Protein AF-A0A2H9N9V5-F1 (afdb_monomer_lite)

Foldseek 3Di:
DPPQPLPDALLVSQDVDPLSSVLLVLVLVVCLVVQFDFPVRLVVSLVCQQVCVSDNPHHDHSVCCVVRNVCSCVVLVQKDWDWDWDFQQPVPDDPVPRGDTDTTTTTHGDQDPADPDADDDDDPSNSSNSSNVSSCVPRPPPD

Structure (mmCIF, N/CA/C/O backbone):
data_AF-A0A2H9N9V5-F1
#
_entry.id   AF-A0A2H9N9V5-F1
#
loop_
_atom_site.group_PDB
_atom_site.id
_atom_site.type_symbol
_atom_site.label_atom_id
_atom_site.label_alt_id
_atom_site.label_comp_id
_atom_site.label_asym_id
_atom_site.label_entity_id
_atom_site.label_seq_id
_atom_site.pdbx_PDB_ins_code
_atom_site.Cartn_x
_atom_site.Cartn_y
_atom_site.Cartn_z
_atom_site.occupancy
_atom_site.B_iso_or_equiv
_atom_site.auth_seq_id
_atom_site.auth_comp_id
_atom_site.auth_asym_id
_atom_site.auth_atom_id
_atom_site.pdbx_PDB_model_num
ATOM 1 N N . MET A 1 1 ? -3.740 11.484 19.507 1.00 36.12 1 MET A N 1
ATOM 2 C CA . MET A 1 1 ? -4.083 10.363 18.610 1.00 36.12 1 MET A CA 1
ATOM 3 C C . MET A 1 1 ? -5.436 10.726 18.028 1.00 36.12 1 MET A C 1
ATOM 5 O O . MET A 1 1 ? -6.433 10.547 18.712 1.00 36.12 1 MET A O 1
ATOM 9 N N . GLU A 1 2 ? -5.457 11.411 16.882 1.00 39.09 2 GLU A N 1
ATOM 10 C CA . GLU A 1 2 ? -6.725 11.740 16.221 1.00 39.09 2 GLU A CA 1
ATOM 11 C C . GLU A 1 2 ? -7.410 10.433 15.842 1.00 39.09 2 GLU A C 1
ATOM 13 O O . GLU A 1 2 ? -6.797 9.542 15.248 1.00 39.09 2 GLU A O 1
ATOM 18 N N . LEU A 1 3 ? -8.647 10.295 16.312 1.00 46.19 3 LEU A N 1
ATOM 19 C CA . LEU A 1 3 ? -9.516 9.171 16.021 1.00 46.19 3 LEU A CA 1
ATOM 20 C C . LEU A 1 3 ? -9.589 9.027 14.503 1.00 46.19 3 LEU A C 1
ATOM 22 O O . LEU A 1 3 ? -9.904 9.991 13.815 1.00 46.19 3 LEU A O 1
ATOM 26 N N . VAL A 1 4 ? -9.299 7.829 13.999 1.00 50.00 4 VAL A N 1
ATOM 27 C CA . VAL A 1 4 ? -9.626 7.441 12.626 1.00 50.00 4 VAL A CA 1
ATOM 28 C C . VAL A 1 4 ? -11.136 7.606 12.488 1.00 50.00 4 VAL A C 1
ATOM 30 O O . VAL A 1 4 ? -11.912 6.767 12.949 1.00 50.00 4 VAL A O 1
ATOM 33 N N . THR A 1 5 ? -11.561 8.748 11.963 1.00 48.25 5 THR A N 1
ATOM 34 C CA . THR A 1 5 ? -12.958 9.011 11.662 1.00 48.25 5 THR A CA 1
ATOM 35 C C . THR A 1 5 ? -13.357 8.054 10.544 1.00 48.25 5 THR A C 1
ATOM 37 O O . THR A 1 5 ? -12.601 7.811 9.607 1.00 48.25 5 THR A O 1
ATOM 40 N N . ALA A 1 6 ? -14.544 7.455 10.649 1.00 52.31 6 ALA A N 1
ATOM 41 C CA . ALA A 1 6 ? -15.078 6.556 9.619 1.00 52.31 6 ALA A CA 1
ATOM 42 C C . ALA A 1 6 ? -15.380 7.280 8.285 1.00 52.31 6 ALA A C 1
ATOM 44 O O . ALA A 1 6 ? -15.808 6.657 7.316 1.00 52.31 6 ALA A O 1
ATOM 45 N N . GLU A 1 7 ? -15.175 8.597 8.245 1.00 59.25 7 GLU A N 1
ATOM 46 C CA . GLU A 1 7 ? -15.333 9.457 7.083 1.00 59.25 7 GLU A CA 1
ATOM 47 C C . GLU A 1 7 ? -14.012 9.510 6.314 1.00 59.25 7 GLU A C 1
ATOM 49 O O . GLU A 1 7 ? -13.140 10.333 6.577 1.00 59.25 7 GLU A O 1
ATOM 54 N N . GLY A 1 8 ? -13.842 8.573 5.385 1.00 74.31 8 GLY A N 1
ATOM 55 C CA . GLY A 1 8 ? -12.648 8.501 4.551 1.00 74.31 8 GLY A CA 1
ATOM 56 C C . GLY A 1 8 ? -12.505 7.160 3.844 1.00 74.31 8 GLY A C 1
ATOM 57 O O . GLY A 1 8 ? -13.150 6.175 4.215 1.00 74.31 8 GLY A O 1
ATOM 58 N N . ASP A 1 9 ? -11.695 7.126 2.790 1.00 89.25 9 ASP A N 1
ATOM 59 C CA . ASP A 1 9 ? -11.287 5.876 2.143 1.00 89.25 9 ASP A CA 1
ATOM 60 C C . ASP A 1 9 ? -10.204 5.148 2.952 1.00 89.25 9 ASP A C 1
ATOM 62 O O . ASP A 1 9 ? -9.606 5.717 3.876 1.00 89.25 9 ASP A O 1
ATOM 66 N N . ILE A 1 10 ? -9.890 3.903 2.591 1.00 92.19 10 ILE A N 1
ATOM 67 C CA . ILE A 1 10 ? -8.853 3.145 3.300 1.00 92.19 10 ILE A CA 1
ATOM 68 C C . ILE A 1 10 ? -7.494 3.867 3.324 1.00 92.19 10 ILE A C 1
ATOM 70 O O . ILE A 1 10 ? -6.747 3.766 4.295 1.00 92.19 10 ILE A O 1
ATOM 74 N N . CYS A 1 11 ? -7.155 4.645 2.293 1.00 94.19 11 CYS A N 1
ATOM 75 C CA . CYS A 1 11 ? -5.885 5.362 2.233 1.00 94.19 11 CYS A CA 1
ATOM 76 C C . CYS A 1 11 ? -5.810 6.484 3.276 1.00 94.19 11 CYS A C 1
ATOM 78 O O . CYS A 1 11 ? -4.778 6.626 3.932 1.00 94.19 11 CYS A O 1
ATOM 80 N N . SER A 1 12 ? -6.890 7.244 3.460 1.00 92.75 12 SER A N 1
ATOM 81 C CA . SER A 1 12 ? -7.005 8.278 4.495 1.00 92.75 12 SER A CA 1
ATOM 82 C C . SER A 1 12 ? -6.986 7.704 5.913 1.00 92.75 12 SER A C 1
ATOM 84 O O . SER A 1 12 ? -6.389 8.307 6.801 1.00 92.75 12 SER A O 1
ATOM 86 N N . MET A 1 13 ? -7.524 6.496 6.110 1.00 92.00 13 MET A N 1
ATOM 87 C CA . MET A 1 13 ? -7.447 5.795 7.397 1.00 92.00 13 MET A CA 1
ATOM 88 C C . MET A 1 13 ? -6.027 5.316 7.736 1.00 92.00 13 MET A C 1
ATOM 90 O O . MET A 1 13 ? -5.662 5.243 8.908 1.00 92.00 13 MET A O 1
ATOM 94 N N . LEU A 1 14 ? -5.228 4.962 6.724 1.00 92.94 14 LEU A N 1
ATOM 95 C CA . LEU A 1 14 ? -3.887 4.394 6.903 1.00 92.94 14 LEU A C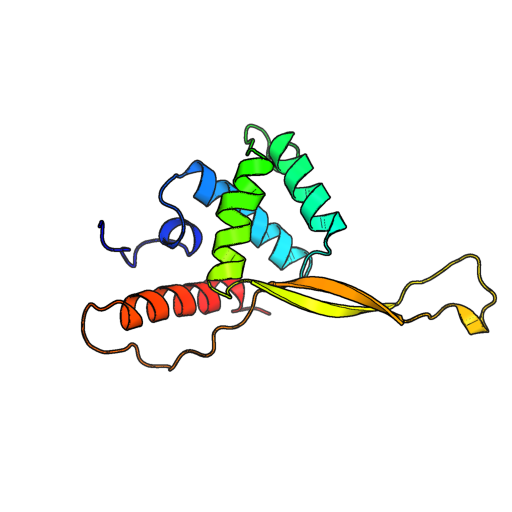A 1
ATOM 96 C C . LEU A 1 14 ? -2.767 5.439 6.946 1.00 92.94 14 LEU A C 1
ATOM 98 O O . LEU A 1 14 ? -1.723 5.194 7.554 1.00 92.94 14 LEU A O 1
ATOM 102 N N . PHE A 1 15 ? -2.940 6.582 6.279 1.00 94.50 15 PHE A N 1
ATOM 103 C CA . PHE A 1 15 ? -1.879 7.573 6.113 1.00 94.50 15 PHE A CA 1
ATOM 104 C C . PHE A 1 15 ? -2.370 8.979 6.446 1.00 94.50 15 PHE A C 1
ATOM 106 O O . PHE A 1 15 ? -3.320 9.474 5.855 1.00 94.50 15 PHE A O 1
ATOM 113 N N . GLN A 1 16 ? -1.648 9.677 7.322 1.00 90.81 16 GLN A N 1
ATOM 114 C CA . GLN A 1 16 ? -1.980 11.057 7.698 1.00 90.81 16 GLN A CA 1
ATOM 115 C C . GLN A 1 16 ? -1.663 12.075 6.592 1.00 90.81 16 GLN A C 1
ATOM 117 O O . GLN A 1 16 ? -2.370 13.058 6.424 1.00 90.81 16 GLN A O 1
ATOM 122 N N . GLN A 1 17 ? -0.584 11.864 5.832 1.00 94.25 17 GLN A N 1
ATOM 123 C CA . GLN A 1 17 ? -0.149 12.826 4.816 1.00 94.25 17 GLN A CA 1
ATOM 124 C C . GLN A 1 17 ? -0.888 12.611 3.494 1.00 94.25 17 GLN A C 1
ATOM 126 O O . GLN A 1 17 ? -0.756 11.543 2.895 1.00 94.25 17 GLN A O 1
ATOM 131 N N . GLU A 1 18 ? -1.534 13.653 2.966 1.00 94.44 18 GLU A N 1
ATOM 132 C CA . GLU A 1 18 ? -2.287 13.614 1.698 1.00 94.44 18 GLU A CA 1
ATOM 133 C C . GLU A 1 18 ? -1.478 13.040 0.528 1.00 94.44 18 GLU A C 1
ATOM 135 O O . GLU A 1 18 ? -1.967 12.212 -0.236 1.00 94.44 18 GLU A O 1
ATOM 140 N N . ARG A 1 19 ? -0.189 13.396 0.418 1.00 96.19 19 ARG A N 1
ATOM 141 C CA . ARG A 1 19 ? 0.688 12.842 -0.629 1.00 96.19 19 ARG A CA 1
ATOM 142 C C . ARG A 1 19 ? 0.854 11.326 -0.519 1.00 96.19 19 ARG A C 1
ATOM 144 O O . ARG A 1 19 ? 0.984 10.657 -1.537 1.00 96.19 19 ARG A O 1
ATOM 151 N N . ALA A 1 20 ? 0.918 10.792 0.701 1.00 97.06 20 ALA A N 1
ATOM 152 C CA . ALA A 1 20 ? 1.025 9.354 0.931 1.00 97.06 20 ALA A CA 1
ATOM 153 C C . ALA A 1 20 ? -0.313 8.655 0.672 1.00 97.06 20 ALA A C 1
ATOM 155 O O . ALA A 1 20 ? -0.316 7.594 0.054 1.00 97.06 20 ALA A O 1
ATOM 156 N N . GLN A 1 21 ? -1.429 9.281 1.061 1.00 96.88 21 GLN A N 1
ATOM 157 C CA . GLN A 1 21 ? -2.767 8.800 0.717 1.00 96.88 21 GLN A CA 1
ATOM 158 C C . GLN A 1 21 ? -2.926 8.693 -0.804 1.00 96.88 21 GLN A C 1
ATOM 160 O O . GLN A 1 21 ? -3.259 7.626 -1.307 1.00 96.88 21 GLN A O 1
ATOM 165 N N . HIS A 1 22 ? -2.594 9.754 -1.548 1.00 97.31 22 HIS A N 1
ATOM 166 C CA . HIS A 1 22 ? -2.701 9.786 -3.011 1.00 97.31 22 HIS A CA 1
ATOM 167 C C . HIS A 1 22 ? -1.800 8.755 -3.697 1.00 97.31 22 HIS A C 1
ATOM 169 O O . HIS A 1 22 ? -2.250 7.992 -4.548 1.00 97.31 22 HIS A O 1
ATOM 175 N N . ALA A 1 23 ? -0.537 8.650 -3.273 1.00 97.94 23 ALA A N 1
ATOM 176 C CA . ALA A 1 23 ? 0.368 7.617 -3.776 1.00 97.94 23 ALA A CA 1
ATOM 177 C C . ALA A 1 23 ? -0.145 6.194 -3.491 1.00 97.94 23 ALA A C 1
ATOM 179 O O . ALA A 1 23 ? 0.025 5.304 -4.326 1.00 97.94 23 ALA A O 1
ATOM 180 N N . CYS A 1 24 ? -0.770 5.973 -2.329 1.00 97.56 24 CYS A N 1
ATOM 181 C CA . CYS A 1 24 ? -1.380 4.693 -1.989 1.00 97.56 24 CYS A CA 1
ATOM 182 C C . CYS A 1 24 ? -2.584 4.393 -2.892 1.00 97.56 24 CYS A C 1
ATOM 184 O O . CYS A 1 24 ? -2.655 3.293 -3.431 1.00 97.56 24 CYS A O 1
ATOM 186 N N . ARG A 1 25 ? -3.464 5.374 -3.145 1.00 96.38 25 ARG A N 1
ATOM 187 C CA . ARG A 1 25 ? -4.599 5.227 -4.075 1.00 96.38 25 ARG A CA 1
ATOM 188 C C . ARG A 1 25 ? -4.133 4.788 -5.459 1.00 96.38 25 ARG A C 1
ATOM 190 O O . ARG A 1 25 ? -4.599 3.767 -5.955 1.00 96.38 25 ARG A O 1
ATOM 197 N N . LEU A 1 26 ? -3.149 5.492 -6.030 1.00 97.19 26 LEU A N 1
ATOM 198 C CA . LEU A 1 26 ? -2.570 5.145 -7.332 1.00 97.19 26 LEU A CA 1
ATOM 199 C C . LEU A 1 26 ? -2.004 3.721 -7.337 1.00 97.19 26 LEU A C 1
ATOM 201 O O . LEU A 1 26 ? -2.229 2.967 -8.284 1.00 97.19 26 LEU A O 1
ATOM 205 N N . PHE A 1 27 ? -1.280 3.341 -6.282 1.00 97.19 27 PHE A N 1
ATOM 206 C CA . PHE A 1 27 ? -0.720 1.998 -6.165 1.00 97.19 27 PHE A CA 1
ATOM 207 C C . PHE A 1 27 ? -1.803 0.928 -6.129 1.00 97.19 27 PHE A C 1
ATOM 209 O O . PHE A 1 27 ? -1.755 -0.020 -6.912 1.00 97.19 27 PHE A O 1
ATOM 216 N N . LEU A 1 28 ? -2.776 1.079 -5.236 1.00 94.75 28 LEU A N 1
ATOM 217 C CA . LEU A 1 28 ? -3.811 0.082 -5.047 1.00 94.75 28 LEU A CA 1
ATOM 218 C C . LEU A 1 28 ? -4.704 -0.032 -6.292 1.00 94.75 28 LEU A C 1
ATOM 220 O O . LEU A 1 28 ? -5.028 -1.141 -6.709 1.00 94.75 28 LEU A O 1
ATOM 224 N N . GLU A 1 29 ? -5.020 1.079 -6.957 1.00 93.88 29 GLU A N 1
ATOM 225 C CA . GLU A 1 29 ? -5.739 1.068 -8.233 1.00 93.88 29 GLU A CA 1
ATOM 226 C C . GLU A 1 29 ? -4.999 0.247 -9.302 1.00 93.88 29 GLU A C 1
ATOM 228 O O . GLU A 1 29 ? -5.593 -0.622 -9.946 1.00 93.88 29 GLU A O 1
ATOM 233 N N . HIS A 1 30 ? -3.690 0.461 -9.462 1.00 94.50 30 HIS A N 1
ATOM 234 C CA . HIS A 1 30 ? -2.894 -0.326 -10.405 1.00 94.50 30 HIS A CA 1
ATOM 235 C C . HIS A 1 30 ? -2.811 -1.801 -9.997 1.00 94.50 30 HIS A C 1
ATOM 237 O O . HIS A 1 30 ? -2.883 -2.682 -10.858 1.00 94.50 30 HIS A O 1
ATOM 243 N N . LEU A 1 31 ? -2.695 -2.076 -8.695 1.00 93.19 31 LEU A N 1
ATOM 244 C CA . LEU A 1 31 ? -2.665 -3.429 -8.148 1.00 93.19 31 LEU A CA 1
ATOM 245 C C . LEU A 1 31 ? -3.967 -4.184 -8.458 1.00 93.19 31 LEU A C 1
ATOM 247 O O . LEU A 1 31 ? -3.910 -5.328 -8.911 1.00 93.19 31 LEU A O 1
ATOM 251 N N . LYS A 1 32 ? -5.127 -3.531 -8.279 1.00 88.69 32 LYS A N 1
ATOM 252 C CA . LYS A 1 32 ? -6.459 -4.086 -8.580 1.00 88.69 32 LYS A CA 1
ATOM 253 C C . LYS A 1 32 ? -6.620 -4.362 -10.071 1.00 88.69 32 LYS A C 1
ATOM 255 O O . LYS A 1 32 ? -7.006 -5.468 -10.435 1.00 88.69 32 LYS A O 1
ATOM 260 N N . ARG A 1 33 ? -6.254 -3.405 -10.934 1.00 89.38 33 ARG A N 1
ATOM 261 C CA . ARG A 1 33 ? -6.348 -3.555 -12.399 1.00 89.38 33 ARG A CA 1
ATOM 262 C C . ARG A 1 33 ? -5.504 -4.713 -12.942 1.00 89.38 33 ARG A C 1
ATOM 264 O O . ARG A 1 33 ? -5.913 -5.351 -13.904 1.00 89.38 33 ARG A O 1
ATOM 271 N N . ARG A 1 34 ? -4.331 -4.983 -12.356 1.00 87.56 34 ARG A N 1
ATOM 272 C CA . ARG A 1 34 ? -3.435 -6.068 -12.803 1.00 87.56 34 ARG A CA 1
ATOM 273 C C . ARG A 1 34 ? -3.697 -7.426 -12.147 1.00 87.56 34 ARG A C 1
ATOM 275 O O . ARG A 1 34 ? -3.116 -8.417 -12.579 1.00 87.56 34 ARG A O 1
ATOM 282 N N . GLY A 1 35 ? -4.528 -7.486 -11.105 1.00 86.56 35 GLY A N 1
ATOM 283 C CA . GLY A 1 35 ? -4.704 -8.710 -10.315 1.00 86.56 35 GLY A CA 1
ATOM 284 C C . GLY A 1 35 ? -3.450 -9.088 -9.515 1.00 86.56 35 GLY A C 1
ATOM 285 O O . GLY A 1 35 ? -3.164 -10.269 -9.320 1.00 86.56 35 GLY A O 1
ATOM 286 N N . GLY A 1 36 ? -2.684 -8.086 -9.078 1.00 90.50 36 GLY A N 1
ATOM 287 C CA . GLY A 1 36 ? -1.442 -8.255 -8.329 1.00 90.50 36 GLY A CA 1
ATOM 288 C C . GLY A 1 36 ? -0.179 -7.925 -9.123 1.00 90.50 36 GLY A C 1
ATOM 289 O O . GLY A 1 36 ? -0.190 -7.849 -10.348 1.00 90.50 36 GLY A O 1
ATOM 290 N N . PHE A 1 37 ? 0.919 -7.708 -8.403 1.00 93.50 37 PHE A N 1
ATOM 291 C CA . PHE A 1 37 ? 2.211 -7.291 -8.956 1.00 93.50 37 PHE A CA 1
ATOM 292 C C . PHE A 1 37 ? 3.297 -8.297 -8.622 1.00 93.50 37 PHE A C 1
ATOM 294 O O . PHE A 1 37 ? 3.464 -8.656 -7.465 1.00 93.50 37 PHE A O 1
ATOM 301 N N . THR A 1 38 ? 4.130 -8.664 -9.580 1.00 93.12 38 THR A N 1
ATOM 302 C CA . THR A 1 38 ? 5.417 -9.302 -9.288 1.00 93.12 38 THR A CA 1
ATOM 303 C C . THR A 1 38 ? 6.390 -8.321 -8.614 1.00 93.12 38 THR A C 1
ATOM 305 O O . THR A 1 38 ? 6.165 -7.106 -8.556 1.00 93.12 38 THR A O 1
ATOM 308 N N . ARG A 1 39 ? 7.528 -8.823 -8.113 1.00 91.44 39 ARG A N 1
ATOM 309 C CA . ARG A 1 39 ? 8.593 -7.962 -7.560 1.00 91.44 39 ARG A CA 1
ATOM 310 C C . ARG A 1 39 ? 9.126 -6.948 -8.583 1.00 91.44 39 ARG A C 1
ATOM 312 O O . ARG A 1 39 ? 9.389 -5.803 -8.209 1.00 91.44 39 ARG A O 1
ATOM 319 N N . SER A 1 40 ? 9.276 -7.346 -9.848 1.00 91.88 40 SER A N 1
ATOM 320 C CA . SER A 1 40 ? 9.752 -6.464 -10.921 1.00 91.88 40 SER A CA 1
ATOM 321 C C . SER A 1 40 ? 8.711 -5.403 -11.277 1.00 91.88 40 SER A C 1
ATOM 323 O O . SER A 1 40 ? 9.062 -4.229 -11.365 1.00 91.88 40 SER A O 1
ATOM 325 N N . GLU A 1 41 ? 7.432 -5.772 -11.369 1.00 95.19 41 GLU A N 1
ATOM 326 C CA . GLU A 1 41 ? 6.335 -4.825 -11.614 1.00 95.19 41 GLU A CA 1
ATOM 327 C C . GLU A 1 41 ? 6.183 -3.803 -10.486 1.00 95.19 41 GLU A C 1
ATOM 329 O O . GLU A 1 41 ? 6.026 -2.614 -10.753 1.00 95.19 41 GLU A O 1
ATOM 334 N N . LEU A 1 42 ? 6.308 -4.228 -9.224 1.00 96.31 42 LEU A N 1
ATOM 335 C CA . LEU A 1 42 ? 6.299 -3.307 -8.087 1.00 96.31 42 LEU A CA 1
ATOM 336 C C . LEU A 1 42 ? 7.475 -2.327 -8.142 1.00 96.31 42 LEU A C 1
ATOM 338 O O . LEU A 1 42 ? 7.313 -1.142 -7.849 1.00 96.31 42 LEU A O 1
ATOM 342 N N . SER A 1 43 ? 8.660 -2.810 -8.526 1.00 96.62 43 SER A N 1
ATOM 343 C CA . SER A 1 43 ? 9.835 -1.955 -8.699 1.00 96.62 43 SER A CA 1
ATOM 344 C C . SER A 1 43 ? 9.661 -0.963 -9.844 1.00 96.62 43 SER A C 1
ATOM 346 O O . SER A 1 43 ? 10.018 0.203 -9.675 1.00 96.62 43 SER A O 1
ATOM 348 N N . LEU A 1 44 ? 9.089 -1.400 -10.969 1.00 97.62 44 LEU A N 1
ATOM 349 C CA . LEU A 1 44 ? 8.771 -0.537 -12.104 1.00 97.62 44 LEU A CA 1
ATOM 350 C C . LEU A 1 44 ? 7.757 0.539 -11.706 1.00 97.62 44 LEU A C 1
ATOM 352 O O . LEU A 1 44 ? 8.027 1.721 -11.893 1.00 97.62 44 LEU A O 1
ATOM 356 N N . PHE A 1 45 ? 6.660 0.153 -11.052 1.00 97.88 45 PHE A N 1
ATOM 357 C CA . PHE A 1 45 ? 5.663 1.094 -10.546 1.00 97.88 45 PHE A CA 1
ATOM 358 C C . PHE A 1 45 ? 6.285 2.149 -9.628 1.00 97.88 45 PHE A C 1
ATOM 360 O O . PHE A 1 45 ? 6.051 3.341 -9.803 1.00 97.88 45 PHE A O 1
ATOM 367 N N . ALA A 1 46 ? 7.116 1.739 -8.665 1.00 97.88 46 ALA A N 1
ATOM 368 C CA . ALA A 1 46 ? 7.733 2.676 -7.732 1.00 97.88 46 ALA A CA 1
ATOM 369 C C . ALA A 1 46 ? 8.727 3.630 -8.427 1.00 97.88 46 ALA A C 1
ATOM 371 O O . ALA A 1 46 ? 8.877 4.781 -8.014 1.00 97.88 46 ALA A O 1
ATOM 372 N N . TRP A 1 47 ? 9.393 3.168 -9.490 1.00 98.12 47 TRP A N 1
ATOM 373 C CA . TRP A 1 47 ? 10.219 4.009 -10.357 1.00 98.12 47 TRP A CA 1
ATOM 374 C C . TRP A 1 47 ? 9.389 5.023 -11.143 1.00 98.12 47 TRP A C 1
ATOM 376 O O . TRP A 1 47 ? 9.707 6.213 -11.133 1.00 98.12 47 TRP A O 1
ATOM 386 N N . ASP A 1 48 ? 8.314 4.574 -11.783 1.00 98.19 48 ASP A N 1
ATOM 387 C CA . ASP A 1 48 ? 7.432 5.424 -12.579 1.00 98.19 48 ASP A CA 1
ATOM 388 C C . ASP A 1 48 ? 6.701 6.453 -11.710 1.00 98.19 48 ASP A C 1
ATOM 390 O O . ASP A 1 48 ? 6.555 7.614 -12.102 1.00 98.19 48 ASP A O 1
ATOM 394 N N . LEU A 1 49 ? 6.327 6.073 -10.487 1.00 98.00 49 LEU A N 1
ATOM 395 C CA . LEU A 1 49 ? 5.737 6.967 -9.495 1.00 98.00 49 LEU A CA 1
ATOM 396 C C . LEU A 1 49 ? 6.720 8.065 -9.061 1.00 98.00 49 LEU A C 1
ATOM 398 O O . LEU A 1 49 ? 6.332 9.221 -8.890 1.00 98.00 49 LEU A O 1
ATOM 402 N N . GLN A 1 50 ? 8.004 7.733 -8.915 1.00 97.75 50 GLN A N 1
ATOM 403 C CA . GLN A 1 50 ? 9.043 8.716 -8.607 1.00 97.75 50 GLN A CA 1
ATOM 404 C C . GLN A 1 50 ? 9.330 9.643 -9.790 1.00 97.75 50 GLN A C 1
ATOM 406 O O . GLN A 1 50 ? 9.523 10.845 -9.600 1.00 97.75 50 GLN A O 1
ATOM 411 N N . ALA A 1 51 ? 9.343 9.099 -11.007 1.00 97.06 51 ALA A N 1
ATOM 412 C CA . ALA A 1 51 ? 9.551 9.871 -12.226 1.00 97.06 51 ALA A CA 1
ATOM 413 C C . ALA A 1 51 ? 8.351 10.781 -12.567 1.00 97.06 51 ALA A C 1
ATOM 415 O O . ALA A 1 51 ? 8.513 11.770 -13.286 1.00 97.06 51 ALA A O 1
ATOM 416 N N . GLY A 1 52 ? 7.167 10.490 -12.018 1.00 96.94 52 GLY A N 1
ATOM 417 C CA . GLY A 1 52 ? 5.911 11.174 -12.342 1.00 96.94 52 GLY A CA 1
ATOM 418 C C . GLY A 1 52 ? 5.325 10.728 -13.679 1.00 96.94 52 GLY A C 1
ATOM 419 O O . GLY A 1 52 ? 4.728 11.525 -14.395 1.00 96.94 52 GLY A O 1
ATOM 420 N N . LYS A 1 53 ? 5.555 9.460 -14.036 1.00 97.38 53 LYS A N 1
ATOM 421 C CA . LYS A 1 53 ? 5.026 8.813 -15.244 1.00 97.38 53 LYS A CA 1
ATOM 422 C C . LYS A 1 53 ? 3.653 8.174 -15.022 1.00 97.38 53 LYS A C 1
ATOM 424 O O . LYS A 1 53 ? 2.964 7.904 -15.995 1.00 97.38 53 LYS A O 1
ATOM 429 N N . ILE A 1 54 ? 3.273 7.938 -13.763 1.00 96.12 54 ILE A N 1
ATOM 430 C CA . ILE A 1 54 ? 1.963 7.375 -13.399 1.00 96.12 54 ILE A CA 1
ATOM 431 C C . ILE A 1 54 ? 0.857 8.425 -13.549 1.00 96.12 54 ILE A C 1
ATOM 433 O O . ILE A 1 54 ? -0.176 8.152 -14.147 1.00 96.12 54 ILE A O 1
ATOM 437 N N . GLU A 1 55 ? 1.084 9.634 -13.032 1.00 96.38 55 GLU A N 1
ATOM 438 C CA . GLU A 1 55 ? 0.128 10.739 -13.091 1.00 96.38 55 GLU A CA 1
ATOM 439 C C . GLU A 1 55 ? 0.873 12.065 -13.286 1.00 96.38 55 GLU A C 1
ATOM 441 O O . GLU A 1 55 ? 1.852 12.364 -12.593 1.00 96.38 55 GLU A O 1
ATOM 446 N N . LYS A 1 56 ? 0.414 12.872 -14.249 1.00 93.94 56 LYS A N 1
ATOM 447 C CA . LYS A 1 56 ? 1.052 14.145 -14.598 1.00 93.94 56 LYS A CA 1
ATOM 448 C C . LYS A 1 56 ? 0.970 15.122 -13.423 1.00 93.94 56 LYS A C 1
ATOM 450 O O . LYS A 1 56 ? -0.107 15.423 -12.930 1.00 93.94 56 LYS A O 1
ATOM 455 N N . GLY A 1 57 ? 2.117 15.672 -13.025 1.00 94.31 57 GLY A N 1
ATOM 456 C CA . GLY A 1 57 ? 2.204 16.646 -11.929 1.00 94.31 57 GLY A CA 1
ATOM 457 C C . GLY A 1 57 ? 2.340 16.020 -10.539 1.00 94.31 57 GLY A C 1
ATOM 458 O O . GLY A 1 57 ? 2.634 16.739 -9.584 1.00 94.31 57 GLY A O 1
ATOM 459 N N . PHE A 1 58 ? 2.238 14.693 -10.417 1.00 97.50 58 PHE A N 1
ATOM 460 C CA . PHE A 1 58 ? 2.446 13.992 -9.157 1.00 97.50 58 PHE A CA 1
ATOM 461 C C . PHE A 1 58 ? 3.735 13.167 -9.166 1.00 97.50 58 PHE A C 1
ATOM 463 O O . PHE A 1 58 ? 4.085 12.512 -10.143 1.00 97.50 58 PHE A O 1
ATOM 470 N N . ARG A 1 59 ? 4.466 13.199 -8.046 1.00 97.75 59 ARG A N 1
ATOM 471 C CA . ARG A 1 59 ? 5.670 12.390 -7.812 1.00 97.75 59 ARG A CA 1
ATOM 472 C C . ARG A 1 59 ? 5.701 11.904 -6.377 1.00 97.75 59 ARG A C 1
ATOM 474 O O . ARG A 1 59 ? 5.385 12.662 -5.454 1.00 97.75 59 ARG A O 1
ATOM 481 N N . TYR A 1 60 ? 6.179 10.687 -6.168 1.00 98.31 60 TYR A N 1
ATOM 482 C CA . TYR A 1 60 ? 6.389 10.157 -4.826 1.00 98.31 60 TYR A CA 1
ATOM 483 C C . TYR A 1 60 ? 7.709 9.397 -4.736 1.00 98.31 60 TYR A C 1
ATOM 485 O O . TYR A 1 60 ? 8.051 8.618 -5.617 1.00 98.31 60 TYR A O 1
ATOM 493 N N . SER A 1 61 ? 8.475 9.642 -3.670 1.00 98.12 61 SER A N 1
ATOM 494 C CA . SER A 1 61 ? 9.789 9.018 -3.486 1.00 98.12 61 SER A CA 1
ATOM 495 C C . SER A 1 61 ? 9.666 7.496 -3.449 1.00 98.12 61 SER A C 1
ATOM 497 O O . SER A 1 61 ? 8.889 6.958 -2.658 1.00 98.12 61 SER A O 1
ATOM 499 N N . ARG A 1 62 ? 10.499 6.805 -4.236 1.00 98.00 62 ARG A N 1
ATOM 500 C CA . ARG A 1 62 ? 10.590 5.341 -4.236 1.00 98.00 62 ARG A CA 1
ATOM 501 C C . ARG A 1 62 ? 10.940 4.818 -2.846 1.00 98.00 62 ARG A C 1
ATOM 503 O O . ARG A 1 62 ? 10.286 3.907 -2.353 1.00 98.00 62 ARG A O 1
ATOM 510 N N . THR A 1 63 ? 11.910 5.436 -2.172 1.00 98.00 63 THR A N 1
ATOM 511 C CA . THR A 1 63 ? 12.281 5.066 -0.798 1.00 98.00 63 THR A CA 1
ATOM 512 C C . THR A 1 63 ? 11.087 5.180 0.143 1.00 98.00 63 THR A C 1
ATOM 514 O O . THR A 1 63 ? 10.775 4.211 0.828 1.00 98.00 63 THR A O 1
ATOM 517 N N . ARG A 1 64 ? 10.363 6.312 0.125 1.00 97.44 64 ARG A N 1
ATOM 518 C CA . ARG A 1 64 ? 9.160 6.485 0.959 1.00 97.44 64 ARG A CA 1
ATOM 519 C C . ARG A 1 64 ? 8.055 5.499 0.591 1.00 97.44 64 ARG A C 1
ATOM 521 O O . ARG A 1 64 ? 7.363 5.023 1.480 1.00 97.44 64 ARG A O 1
ATOM 528 N N . PHE A 1 65 ? 7.897 5.156 -0.686 1.00 98.25 65 PHE A N 1
ATOM 529 C CA . PHE A 1 65 ? 6.929 4.146 -1.109 1.00 98.25 65 PHE A CA 1
ATOM 530 C C . PHE A 1 65 ? 7.211 2.795 -0.439 1.00 98.25 65 PHE A C 1
ATOM 532 O O . PHE A 1 65 ? 6.309 2.197 0.146 1.00 98.25 65 PHE A O 1
ATOM 539 N N . TYR A 1 66 ? 8.468 2.342 -0.451 1.00 98.00 66 TYR A N 1
ATOM 540 C CA . TYR A 1 66 ? 8.847 1.071 0.167 1.00 98.00 66 TYR A CA 1
ATOM 541 C C . TYR A 1 66 ? 8.787 1.098 1.696 1.00 98.00 66 TYR A C 1
ATOM 543 O O . TYR A 1 66 ? 8.311 0.133 2.294 1.00 98.00 66 TYR A O 1
ATOM 551 N N . THR A 1 67 ? 9.280 2.166 2.330 1.00 97.19 67 THR A N 1
ATOM 552 C CA . THR A 1 67 ? 9.398 2.236 3.795 1.00 97.19 67 THR A CA 1
ATOM 553 C C . THR A 1 67 ? 8.103 2.622 4.497 1.00 97.19 67 THR A C 1
ATOM 555 O O . THR A 1 67 ? 7.958 2.309 5.676 1.00 97.19 67 THR A O 1
ATOM 558 N N . ASN A 1 68 ? 7.177 3.269 3.786 1.00 97.00 68 ASN A N 1
ATOM 559 C CA . ASN A 1 68 ? 5.879 3.675 4.307 1.00 97.00 68 ASN A CA 1
ATOM 560 C C . ASN A 1 68 ? 4.759 2.830 3.692 1.00 97.00 68 ASN A C 1
ATOM 562 O O . ASN A 1 68 ? 4.287 1.897 4.325 1.00 97.00 68 ASN A O 1
ATOM 566 N N . ILE A 1 69 ? 4.383 3.081 2.434 1.00 97.81 69 ILE A N 1
ATOM 567 C CA . ILE A 1 69 ? 3.164 2.508 1.835 1.00 97.81 69 ILE A CA 1
ATOM 568 C C . ILE A 1 69 ? 3.217 0.979 1.783 1.00 97.81 69 ILE A C 1
ATOM 570 O O . ILE A 1 69 ? 2.387 0.307 2.394 1.00 97.81 69 ILE A O 1
ATOM 574 N N . ARG A 1 70 ? 4.220 0.413 1.101 1.00 97.50 70 ARG A N 1
ATOM 575 C CA . ARG A 1 70 ? 4.356 -1.044 0.968 1.00 97.50 70 ARG A CA 1
ATOM 576 C C . ARG A 1 70 ? 4.502 -1.711 2.335 1.00 97.50 70 ARG A C 1
ATOM 578 O O . ARG A 1 70 ? 3.875 -2.738 2.576 1.00 97.50 70 ARG A O 1
ATOM 585 N N . LYS A 1 71 ? 5.344 -1.146 3.210 1.00 97.06 71 LYS A N 1
ATOM 586 C CA . LYS A 1 71 ? 5.578 -1.690 4.552 1.00 97.06 71 LYS A CA 1
ATOM 587 C C . LYS A 1 71 ? 4.279 -1.729 5.354 1.00 97.06 71 LYS A C 1
ATOM 589 O O . LYS A 1 71 ? 3.940 -2.794 5.844 1.00 97.06 71 LYS A O 1
ATOM 594 N N . THR A 1 72 ? 3.537 -0.626 5.424 1.00 97.12 72 THR A N 1
ATOM 595 C CA . THR A 1 72 ? 2.263 -0.544 6.152 1.00 97.12 72 THR A CA 1
ATOM 596 C C . THR A 1 72 ? 1.253 -1.565 5.638 1.00 97.12 72 THR A C 1
ATOM 598 O O . THR A 1 72 ? 0.698 -2.316 6.434 1.00 97.12 72 THR A O 1
ATOM 601 N N . LEU A 1 73 ? 1.063 -1.665 4.319 1.00 96.81 73 LEU A N 1
ATOM 602 C CA . LEU A 1 73 ? 0.105 -2.611 3.738 1.00 96.81 73 LEU A CA 1
ATOM 603 C C . LEU A 1 73 ? 0.475 -4.080 4.016 1.00 96.81 73 LEU A C 1
ATOM 605 O O . LEU A 1 73 ? -0.413 -4.878 4.304 1.00 96.81 73 LEU A O 1
ATOM 609 N N . LEU A 1 74 ? 1.768 -4.431 3.965 1.00 96.31 74 LEU A N 1
ATOM 610 C CA . LEU A 1 74 ? 2.248 -5.775 4.319 1.00 96.31 74 LEU A CA 1
ATOM 611 C C . LEU A 1 74 ? 2.129 -6.049 5.821 1.00 96.31 74 LEU A C 1
ATOM 613 O O . LEU A 1 74 ? 1.688 -7.120 6.218 1.00 96.31 74 LEU A O 1
ATOM 617 N N . THR A 1 75 ? 2.524 -5.093 6.665 1.00 95.69 75 THR A N 1
ATOM 618 C CA . THR A 1 75 ? 2.490 -5.239 8.127 1.00 95.69 75 THR A CA 1
ATOM 619 C C . THR A 1 75 ? 1.066 -5.405 8.646 1.00 95.69 75 THR A C 1
ATOM 621 O O . THR A 1 75 ? 0.852 -6.167 9.582 1.00 95.69 75 THR A O 1
ATOM 624 N N . LEU A 1 76 ? 0.094 -4.734 8.027 1.00 94.44 76 LEU A N 1
ATOM 625 C CA . LEU A 1 76 ? -1.322 -4.880 8.362 1.00 94.44 76 LEU A CA 1
ATOM 626 C C . LEU A 1 76 ? -1.983 -6.098 7.699 1.00 94.44 76 LEU A C 1
ATOM 628 O O . LEU A 1 76 ? -3.165 -6.331 7.923 1.00 94.44 76 LEU A O 1
ATOM 632 N N . GLY A 1 77 ? -1.255 -6.854 6.870 1.00 94.81 77 GLY A N 1
ATOM 633 C CA . GLY A 1 77 ? -1.798 -8.013 6.159 1.00 94.81 77 GLY A CA 1
ATOM 634 C C . GLY A 1 77 ? -2.855 -7.665 5.108 1.00 94.81 77 GLY A C 1
ATOM 635 O O . GLY A 1 77 ? -3.601 -8.545 4.685 1.00 94.81 77 GLY A O 1
ATOM 636 N N . LEU A 1 78 ? -2.937 -6.400 4.681 1.00 95.31 78 LEU A N 1
ATOM 637 C CA . LEU A 1 78 ? -3.868 -5.955 3.638 1.00 95.31 78 LEU A CA 1
ATOM 638 C C . LEU A 1 78 ? -3.412 -6.436 2.258 1.00 95.31 78 LEU A C 1
ATOM 640 O O . LEU A 1 78 ? -4.234 -6.784 1.414 1.00 95.31 78 LEU A O 1
ATOM 644 N N . ILE A 1 79 ? -2.096 -6.515 2.051 1.00 95.69 79 ILE A N 1
ATOM 645 C CA . ILE A 1 79 ? -1.499 -7.211 0.910 1.00 95.69 79 ILE A CA 1
ATOM 646 C C . ILE A 1 79 ? -0.600 -8.345 1.402 1.00 95.69 79 ILE A C 1
ATOM 648 O O . ILE A 1 79 ? 0.050 -8.216 2.439 1.00 95.69 79 ILE A O 1
ATOM 652 N N . ALA A 1 80 ? -0.512 -9.423 0.629 1.00 93.94 80 ALA A N 1
ATOM 653 C CA . ALA A 1 80 ? 0.398 -10.539 0.876 1.00 93.94 80 ALA A CA 1
ATOM 654 C C . ALA A 1 80 ? 1.232 -10.848 -0.366 1.00 93.94 80 ALA A C 1
ATOM 656 O O . ALA A 1 80 ? 0.899 -10.426 -1.472 1.00 93.94 80 ALA A O 1
ATOM 657 N N . ILE A 1 81 ? 2.330 -11.575 -0.166 1.00 93.62 81 ILE A N 1
ATOM 658 C CA . ILE A 1 81 ? 3.118 -12.154 -1.251 1.00 93.62 81 ILE A CA 1
ATOM 659 C C . ILE A 1 81 ? 2.643 -13.595 -1.421 1.00 93.62 81 ILE A C 1
ATOM 661 O O . ILE A 1 81 ? 2.874 -14.425 -0.547 1.00 93.62 81 ILE A O 1
ATOM 665 N N . GLU A 1 82 ? 1.979 -13.882 -2.533 1.00 89.69 82 GLU A N 1
ATOM 666 C CA . GLU A 1 82 ? 1.486 -15.214 -2.872 1.00 89.69 82 GLU A CA 1
ATOM 667 C C . GLU A 1 82 ? 2.239 -15.793 -4.064 1.00 89.69 82 GLU A C 1
ATOM 669 O O . GLU A 1 82 ? 2.591 -15.081 -5.006 1.00 89.69 82 GLU A O 1
ATOM 674 N N . GLN A 1 83 ? 2.446 -17.107 -4.055 1.00 85.50 83 GLN A N 1
ATOM 675 C CA . GLN A 1 83 ? 2.946 -17.834 -5.214 1.00 85.50 83 GLN A CA 1
ATOM 676 C C . GLN A 1 83 ? 1.802 -18.062 -6.203 1.00 85.50 83 GLN A C 1
ATOM 678 O O . GLN A 1 83 ? 0.767 -18.632 -5.859 1.00 85.50 83 GLN A O 1
ATOM 683 N N . ARG A 1 84 ? 1.979 -17.609 -7.442 1.00 76.81 84 ARG A N 1
ATOM 684 C CA . ARG A 1 84 ? 1.011 -17.785 -8.524 1.00 76.81 84 ARG A CA 1
ATOM 685 C C . ARG A 1 84 ? 1.691 -18.480 -9.694 1.00 76.81 84 ARG A C 1
ATOM 687 O O . ARG A 1 84 ? 2.793 -18.104 -10.083 1.00 76.81 84 ARG A O 1
ATOM 694 N N . PHE A 1 85 ? 1.017 -19.481 -10.254 1.00 70.12 85 PHE A N 1
ATOM 695 C CA . PHE A 1 85 ? 1.447 -20.104 -11.500 1.00 70.12 85 PHE A CA 1
ATOM 696 C C . PHE A 1 85 ? 1.187 -19.138 -12.653 1.00 70.12 85 PHE A C 1
ATOM 698 O O . PHE A 1 85 ? 0.082 -18.610 -12.789 1.00 70.12 85 PHE A O 1
ATOM 705 N N . VAL A 1 86 ? 2.209 -18.897 -13.460 1.00 65.88 86 VAL A N 1
ATOM 706 C CA . VAL A 1 86 ? 2.120 -18.139 -14.703 1.00 65.88 86 VAL A CA 1
ATOM 707 C C . VAL A 1 86 ? 2.500 -19.094 -15.825 1.00 65.88 86 VAL A C 1
ATOM 709 O O . VAL A 1 86 ? 3.534 -19.756 -15.755 1.00 65.88 86 VAL A O 1
ATOM 712 N N . ASP A 1 87 ? 1.640 -19.203 -16.834 1.00 59.28 87 ASP A N 1
ATOM 713 C CA . ASP A 1 87 ? 1.975 -19.937 -18.049 1.00 59.28 87 ASP A CA 1
ATOM 714 C C . ASP A 1 87 ? 2.915 -19.053 -18.878 1.00 59.28 87 ASP A C 1
ATOM 716 O O . ASP A 1 87 ? 2.488 -18.057 -19.470 1.00 59.28 87 ASP A O 1
ATOM 720 N N . THR A 1 88 ? 4.203 -19.387 -18.892 1.00 56.69 88 THR A N 1
ATOM 721 C CA . THR A 1 88 ? 5.192 -18.668 -19.697 1.00 56.69 88 THR A CA 1
ATOM 722 C C . THR A 1 88 ? 5.239 -19.312 -21.079 1.00 56.69 88 THR A C 1
ATOM 724 O O . THR A 1 88 ? 5.584 -20.484 -21.228 1.00 56.69 88 THR A O 1
ATOM 727 N N . LEU A 1 89 ? 4.849 -18.554 -22.107 1.00 51.88 89 LEU A N 1
ATOM 728 C CA . LEU A 1 89 ? 5.000 -18.954 -23.506 1.00 51.88 89 LEU A CA 1
ATOM 729 C C . LEU A 1 89 ? 6.415 -18.594 -23.969 1.00 51.88 89 LEU A C 1
ATOM 731 O O . LEU A 1 89 ? 6.650 -17.495 -24.466 1.00 51.88 89 LEU A O 1
ATOM 735 N N . GLU A 1 90 ? 7.358 -19.520 -23.815 1.00 53.38 90 GLU A N 1
ATOM 736 C CA . GLU A 1 90 ? 8.660 -19.403 -24.476 1.00 53.38 90 GLU A CA 1
ATOM 737 C C . GLU A 1 90 ? 8.500 -19.735 -25.966 1.00 53.38 90 GLU A C 1
ATOM 739 O O . GLU A 1 90 ? 8.270 -20.883 -26.356 1.00 53.38 90 GLU A O 1
ATOM 744 N N . GLN A 1 91 ? 8.572 -18.699 -26.808 1.00 54.41 91 GLN A N 1
ATOM 745 C CA . GLN A 1 91 ? 8.373 -18.802 -28.259 1.00 54.41 91 GLN A CA 1
ATOM 746 C C . GLN A 1 91 ? 9.512 -19.554 -28.973 1.00 54.41 91 GLN A C 1
ATOM 748 O O . GLN A 1 91 ? 9.290 -20.081 -30.063 1.00 54.41 91 GLN A O 1
ATOM 753 N N . ASP A 1 92 ? 10.674 -19.688 -28.328 1.00 54.47 92 ASP A N 1
ATOM 754 C CA . ASP A 1 92 ? 11.893 -20.269 -28.908 1.00 54.47 92 ASP A CA 1
ATOM 755 C C . ASP A 1 92 ? 12.053 -21.785 -28.667 1.00 54.47 92 ASP A C 1
ATOM 757 O O . ASP A 1 92 ? 13.032 -22.387 -29.111 1.00 54.47 92 ASP A O 1
ATOM 761 N N . LEU A 1 93 ? 11.094 -22.441 -27.997 1.00 55.31 93 LEU A N 1
ATOM 762 C CA . LEU A 1 93 ? 11.154 -23.879 -27.704 1.00 55.31 93 LEU A CA 1
ATOM 763 C C . LEU A 1 93 ? 10.226 -24.735 -28.588 1.00 55.31 93 LEU A C 1
ATOM 765 O O . LEU A 1 93 ? 9.144 -24.326 -29.034 1.00 55.31 93 LEU A O 1
ATOM 769 N N . ALA A 1 94 ? 10.664 -25.980 -28.818 1.00 53.09 94 ALA A N 1
ATOM 770 C CA . ALA A 1 94 ? 9.922 -27.021 -29.530 1.00 53.09 94 ALA A CA 1
ATOM 771 C C . ALA A 1 94 ? 8.495 -27.203 -28.957 1.00 53.09 94 ALA A C 1
ATOM 773 O O . ALA A 1 94 ? 8.313 -27.083 -27.743 1.00 53.09 94 ALA A O 1
ATOM 774 N N . PRO A 1 95 ? 7.480 -27.514 -29.791 1.00 57.09 95 PRO A N 1
ATOM 775 C CA . PRO A 1 95 ? 6.055 -27.456 -29.434 1.00 57.09 95 PRO A CA 1
ATOM 776 C C . PRO A 1 95 ? 5.649 -28.233 -28.172 1.00 57.09 95 PRO A C 1
ATOM 778 O O . PRO A 1 95 ? 4.738 -27.798 -27.473 1.00 57.09 95 PRO A O 1
ATOM 781 N N . GLU A 1 96 ? 6.356 -29.312 -27.835 1.00 56.88 96 GLU A N 1
ATOM 782 C CA . GLU A 1 96 ? 6.091 -30.147 -26.654 1.00 56.88 96 GLU A CA 1
ATOM 783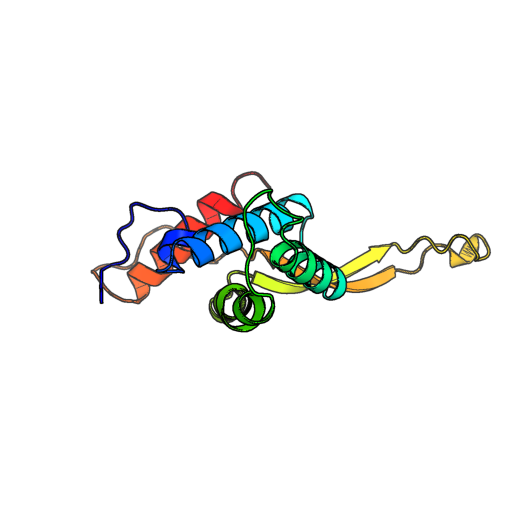 C C . GLU A 1 96 ? 6.584 -29.543 -25.323 1.00 56.88 96 GLU A C 1
ATOM 785 O O . GLU A 1 96 ? 6.146 -29.966 -24.258 1.00 56.88 96 GLU A O 1
ATOM 790 N N . ARG A 1 97 ? 7.461 -28.526 -25.360 1.00 52.22 97 ARG A N 1
ATOM 791 C CA . ARG A 1 97 ? 8.032 -27.851 -24.172 1.00 52.22 97 ARG A CA 1
ATOM 792 C C . ARG A 1 97 ? 7.529 -26.417 -23.968 1.00 52.22 97 ARG A C 1
ATOM 794 O O . ARG A 1 97 ? 7.966 -25.744 -23.045 1.00 52.22 97 ARG A O 1
ATOM 801 N N . ARG A 1 98 ? 6.588 -25.948 -24.797 1.00 52.44 98 ARG A N 1
ATOM 802 C CA . ARG A 1 98 ? 6.108 -24.547 -24.826 1.00 52.44 98 ARG A CA 1
ATOM 803 C C . ARG A 1 98 ? 5.282 -24.097 -23.621 1.00 52.44 98 ARG A C 1
ATOM 805 O O . ARG A 1 98 ? 4.922 -22.927 -23.544 1.00 52.44 98 ARG A O 1
ATOM 812 N N . ARG A 1 99 ? 4.908 -25.012 -22.726 1.00 49.81 99 ARG A N 1
ATOM 813 C CA . ARG A 1 99 ? 4.119 -24.703 -21.529 1.00 49.81 99 ARG A CA 1
ATOM 814 C C . ARG A 1 99 ? 4.910 -25.091 -20.294 1.00 49.81 99 ARG A C 1
ATOM 816 O O . ARG A 1 99 ? 4.716 -26.174 -19.747 1.00 49.81 99 ARG A O 1
ATOM 823 N N . HIS A 1 100 ? 5.798 -24.202 -19.870 1.00 56.47 100 HIS A N 1
ATOM 824 C CA . HIS A 1 100 ? 6.362 -24.266 -18.531 1.00 56.47 100 HIS A CA 1
ATOM 825 C C . HIS A 1 100 ? 5.495 -23.410 -17.599 1.00 56.47 100 HIS A C 1
ATOM 827 O O . HIS A 1 100 ? 5.139 -22.277 -17.928 1.00 56.47 100 HIS A O 1
ATOM 833 N N . ARG A 1 101 ? 5.097 -23.981 -16.459 1.00 57.81 101 ARG A N 1
ATOM 834 C CA . ARG A 1 101 ? 4.394 -23.246 -15.403 1.00 57.81 101 ARG A CA 1
ATOM 835 C C . ARG A 1 101 ? 5.441 -22.676 -14.470 1.00 57.81 101 ARG A C 1
ATOM 837 O O . ARG A 1 101 ? 5.967 -23.398 -13.626 1.00 57.81 101 ARG A O 1
ATOM 844 N N . ASP A 1 102 ? 5.719 -21.390 -14.610 1.00 69.56 102 ASP A N 1
ATOM 845 C CA . ASP A 1 102 ? 6.598 -20.703 -13.678 1.00 69.56 102 ASP A CA 1
ATOM 846 C C . ASP A 1 102 ? 5.828 -20.334 -12.418 1.00 69.56 102 ASP A C 1
ATOM 848 O O . ASP A 1 102 ? 4.688 -19.864 -12.460 1.00 69.56 102 ASP A O 1
ATOM 852 N N . VAL A 1 103 ? 6.463 -20.545 -11.269 1.00 76.06 103 VAL A N 1
ATOM 853 C CA . VAL A 1 103 ? 5.947 -20.070 -9.989 1.00 76.06 103 VAL A CA 1
ATOM 854 C C . VAL A 1 103 ? 6.503 -18.675 -9.762 1.00 76.06 103 VAL A C 1
ATOM 856 O O . VAL A 1 103 ? 7.701 -18.501 -9.545 1.00 76.06 103 VAL A O 1
ATOM 859 N N . VAL A 1 104 ? 5.631 -17.671 -9.802 1.00 84.69 104 VAL A N 1
ATOM 860 C CA . VAL A 1 104 ? 6.012 -16.274 -9.598 1.00 84.69 104 VAL A CA 1
ATOM 861 C C . VAL A 1 104 ? 5.360 -15.739 -8.333 1.00 84.69 104 VAL A C 1
ATOM 863 O O . VAL A 1 104 ? 4.162 -15.897 -8.107 1.00 84.69 104 VAL A O 1
ATOM 866 N N . GLU A 1 105 ? 6.148 -15.063 -7.506 1.00 89.75 105 GLU A N 1
ATOM 867 C CA . GLU A 1 105 ? 5.631 -14.348 -6.345 1.00 89.75 105 GLU A CA 1
ATOM 868 C C . GLU A 1 105 ? 4.942 -13.044 -6.757 1.00 89.75 105 GLU A C 1
ATOM 870 O O . GLU A 1 105 ? 5.552 -12.184 -7.406 1.00 89.75 105 GLU A O 1
ATOM 875 N N . LYS A 1 106 ? 3.692 -12.868 -6.322 1.00 92.94 106 LYS A N 1
ATOM 876 C CA . LYS A 1 106 ? 2.899 -11.662 -6.547 1.00 92.94 106 LYS A CA 1
ATOM 877 C C . LYS A 1 106 ? 2.418 -11.044 -5.240 1.00 92.94 106 LYS A C 1
ATOM 879 O O . LYS A 1 106 ? 1.887 -11.727 -4.375 1.00 92.94 106 LYS A O 1
ATOM 884 N N . TYR A 1 107 ? 2.552 -9.728 -5.137 1.00 94.62 107 TYR A N 1
ATOM 885 C CA . TYR A 1 107 ? 1.820 -8.900 -4.192 1.00 94.62 107 TYR A CA 1
ATOM 886 C C . TYR A 1 107 ? 0.353 -8.890 -4.602 1.00 94.62 107 TYR A C 1
ATOM 888 O O . TYR A 1 107 ? 0.044 -8.456 -5.712 1.00 94.62 107 TYR A O 1
ATOM 896 N N . VAL A 1 108 ? -0.535 -9.345 -3.727 1.00 92.62 108 VAL A N 1
ATOM 897 C CA . VAL A 1 108 ? -1.976 -9.402 -3.989 1.00 92.62 108 VAL A CA 1
ATOM 898 C C . VAL A 1 108 ? -2.775 -8.800 -2.832 1.00 92.62 108 VAL A C 1
ATOM 900 O O . VAL A 1 108 ? -2.334 -8.895 -1.683 1.00 92.62 108 VAL A O 1
ATOM 903 N N . PRO A 1 109 ? -3.933 -8.174 -3.109 1.00 93.12 109 PRO A N 1
ATOM 904 C CA . PRO A 1 109 ? -4.905 -7.811 -2.081 1.00 93.12 109 PRO A CA 1
ATOM 905 C C . PRO A 1 109 ? -5.403 -9.043 -1.316 1.00 93.12 109 PRO A C 1
ATOM 907 O O . PRO A 1 109 ? -5.678 -10.074 -1.925 1.00 93.12 109 PRO A O 1
ATOM 910 N N . VAL A 1 110 ? -5.566 -8.929 0.003 1.00 93.81 110 VAL A N 1
ATOM 911 C CA . VAL A 1 110 ? -6.016 -10.033 0.866 1.00 93.81 110 VAL A CA 1
ATOM 912 C C . VAL A 1 110 ? -7.375 -9.719 1.472 1.00 93.81 110 VAL A C 1
ATOM 914 O O . VAL A 1 110 ? -7.559 -8.660 2.078 1.00 93.81 110 VAL A O 1
ATOM 917 N N . ARG A 1 111 ? -8.325 -10.656 1.364 1.00 93.25 111 ARG A N 1
ATOM 918 C CA . ARG A 1 111 ? -9.619 -10.552 2.050 1.00 93.25 111 ARG A CA 1
ATOM 919 C C . ARG A 1 111 ? -9.453 -10.759 3.543 1.00 93.25 111 ARG A C 1
ATOM 921 O O . ARG A 1 111 ? -8.984 -11.805 3.980 1.00 93.25 111 ARG A O 1
ATOM 928 N N . GLN A 1 112 ? -9.889 -9.776 4.321 1.00 94.75 112 GLN A N 1
ATOM 929 C CA . GLN A 1 112 ? -9.746 -9.810 5.769 1.00 94.75 112 GLN A CA 1
ATOM 930 C C . GLN A 1 112 ? -10.863 -10.662 6.388 1.00 94.75 112 GLN A C 1
ATOM 932 O O . GLN A 1 112 ? -12.042 -10.367 6.148 1.00 94.75 112 GLN A O 1
ATOM 937 N N . PRO A 1 113 ? -10.538 -11.699 7.184 1.00 93.50 113 PRO A N 1
ATOM 938 C CA . PRO A 1 113 ? -11.514 -12.615 7.770 1.00 93.50 113 PRO A CA 1
ATOM 939 C C . PRO A 1 113 ? -12.159 -12.004 9.021 1.00 93.50 113 PRO A C 1
ATOM 941 O O . PRO A 1 113 ? -11.934 -12.442 10.147 1.00 93.50 113 PRO A O 1
ATOM 944 N N . ILE A 1 114 ? -12.948 -10.948 8.833 1.00 93.44 114 ILE A N 1
ATOM 945 C CA . ILE A 1 114 ? -13.594 -10.229 9.933 1.00 93.44 114 ILE A CA 1
ATOM 946 C C . ILE A 1 114 ? -15.009 -10.750 10.225 1.00 93.44 114 ILE A C 1
ATOM 948 O O . ILE A 1 114 ? -15.726 -11.163 9.309 1.00 93.44 114 ILE A O 1
ATOM 952 N N . PRO A 1 115 ? -15.462 -10.697 11.491 1.00 92.62 115 PRO A N 1
ATOM 953 C CA . PRO A 1 115 ? -16.848 -10.993 11.834 1.00 92.62 115 PRO A CA 1
ATOM 954 C C . PRO A 1 115 ? -17.806 -9.960 11.223 1.00 92.62 115 PRO A C 1
ATOM 956 O O . PRO A 1 115 ? -17.450 -8.801 11.022 1.00 92.62 115 PRO A O 1
ATOM 959 N N . LYS A 1 116 ? -19.066 -10.355 10.992 1.00 89.88 116 LYS A N 1
ATOM 960 C CA . LYS A 1 116 ? -20.103 -9.451 10.447 1.00 89.88 116 LYS A CA 1
ATOM 961 C C . LYS A 1 116 ? -20.403 -8.258 11.360 1.00 89.88 116 LYS A C 1
ATOM 963 O O . LYS A 1 116 ? -20.778 -7.195 10.872 1.00 89.88 116 LYS A O 1
ATOM 968 N N . ARG A 1 117 ? -20.286 -8.447 12.677 1.00 91.62 117 ARG A N 1
ATOM 969 C CA . ARG A 1 117 ? -20.547 -7.413 13.686 1.00 91.62 117 ARG A CA 1
ATOM 970 C C . ARG A 1 117 ? -19.226 -6.843 14.211 1.00 91.62 117 ARG A C 1
ATOM 972 O O . ARG A 1 117 ? -18.308 -7.631 14.445 1.00 91.62 117 ARG A O 1
ATOM 979 N N . PRO A 1 118 ? -19.134 -5.517 14.409 1.00 92.81 118 PRO A N 1
ATOM 980 C CA . PRO A 1 118 ? -17.967 -4.913 15.030 1.00 92.81 118 PRO A CA 1
ATOM 981 C C . PRO A 1 118 ? -17.863 -5.324 16.503 1.00 92.81 118 PRO A C 1
ATOM 983 O O . PRO A 1 118 ? -18.895 -5.507 17.150 1.00 92.81 118 PRO A O 1
ATOM 986 N N . PRO A 1 119 ? -16.643 -5.402 17.057 1.00 91.31 119 PRO A N 1
ATOM 987 C CA . PRO A 1 119 ? -16.435 -5.449 18.498 1.00 91.31 119 PRO A CA 1
ATOM 988 C C . PRO A 1 119 ? -17.068 -4.241 19.207 1.00 91.31 119 PRO A C 1
ATOM 990 O O . PRO A 1 119 ? -17.112 -3.132 18.656 1.00 91.31 119 PRO A O 1
ATOM 993 N N . ASP A 1 120 ? -17.531 -4.449 20.437 1.00 89.50 120 ASP A N 1
ATOM 994 C CA . ASP A 1 120 ? -18.123 -3.395 21.263 1.00 89.50 120 ASP A CA 1
ATOM 995 C C . ASP A 1 120 ? -17.069 -2.422 21.814 1.00 89.50 120 ASP A C 1
ATOM 997 O O . ASP A 1 120 ? -15.911 -2.783 22.044 1.00 89.50 120 ASP A O 1
ATOM 1001 N N . GLY A 1 121 ? -17.493 -1.175 22.050 1.00 85.44 121 GLY A N 1
ATOM 1002 C CA . GLY A 1 121 ? -16.661 -0.101 22.606 1.00 85.44 121 GLY A CA 1
ATOM 1003 C C . GLY A 1 121 ? -15.692 0.547 21.608 1.00 85.44 121 GLY A C 1
ATOM 1004 O O . GLY A 1 121 ? -15.443 0.039 20.522 1.00 85.44 121 GLY A O 1
ATOM 1005 N N . LEU A 1 122 ? -15.128 1.702 21.965 1.00 78.94 122 LEU A N 1
ATOM 1006 C CA . LEU A 1 122 ? -14.125 2.406 21.153 1.00 78.94 122 LEU A CA 1
ATOM 1007 C C . LEU A 1 122 ? -12.715 1.928 21.524 1.00 78.94 122 LEU A C 1
ATOM 1009 O O . LEU A 1 122 ? -12.003 2.577 22.284 1.00 78.94 122 LEU A O 1
ATOM 1013 N N . ASN A 1 123 ? -12.329 0.760 21.013 1.00 87.12 123 ASN A N 1
ATOM 1014 C CA . ASN A 1 123 ? -11.041 0.124 21.291 1.00 87.12 123 ASN A CA 1
ATOM 1015 C C . ASN 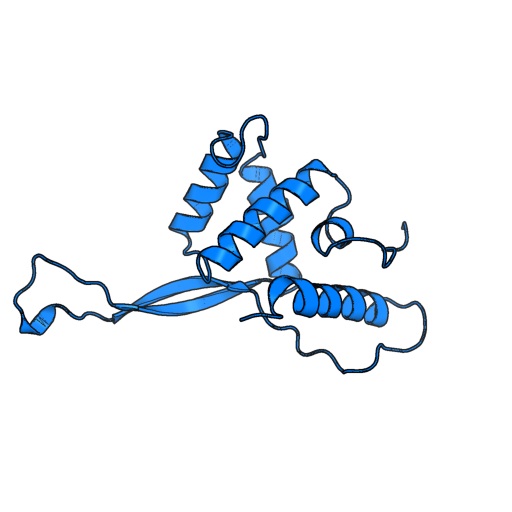A 1 123 ? -10.284 -0.239 20.001 1.00 87.12 123 ASN A C 1
ATOM 1017 O O . ASN A 1 123 ? -10.825 -0.186 18.894 1.00 87.12 123 ASN A O 1
ATOM 1021 N N . LEU A 1 124 ? -9.009 -0.613 20.149 1.00 87.94 124 LEU A N 1
ATOM 1022 C CA . LEU A 1 124 ? -8.152 -1.014 19.031 1.00 87.94 124 LEU A CA 1
ATOM 1023 C C . LEU A 1 124 ? -8.762 -2.152 18.180 1.00 87.94 124 LEU A C 1
ATOM 1025 O O . LEU A 1 124 ? -8.738 -2.027 16.957 1.00 87.94 124 LEU A O 1
ATOM 1029 N N . PRO A 1 125 ? -9.366 -3.213 18.757 1.00 90.75 125 PRO A N 1
ATOM 1030 C CA . PRO A 1 125 ? -10.078 -4.224 17.974 1.00 90.75 125 PRO A CA 1
ATOM 1031 C C . PRO A 1 125 ? -11.170 -3.654 17.066 1.00 90.75 125 PRO A C 1
ATOM 1033 O O . PRO A 1 125 ? -11.245 -4.030 15.896 1.00 90.75 125 PRO A O 1
ATOM 1036 N N . ARG A 1 126 ? -11.994 -2.722 17.564 1.00 90.81 126 ARG A N 1
ATOM 1037 C CA . ARG A 1 126 ? -13.013 -2.062 16.741 1.00 90.81 126 ARG A CA 1
ATOM 1038 C C . ARG A 1 126 ? -12.386 -1.226 15.632 1.00 90.81 126 ARG A C 1
ATOM 1040 O O . ARG A 1 126 ? -12.880 -1.259 14.511 1.00 90.81 126 ARG A O 1
ATOM 1047 N N . LEU A 1 127 ? -11.292 -0.521 15.913 1.00 89.50 127 LEU A N 1
ATOM 1048 C CA . LEU A 1 127 ? -10.579 0.252 14.897 1.00 89.50 127 LEU A CA 1
ATOM 1049 C C . LEU A 1 127 ? -10.044 -0.643 13.769 1.00 89.50 127 LEU A C 1
ATOM 1051 O O . LEU A 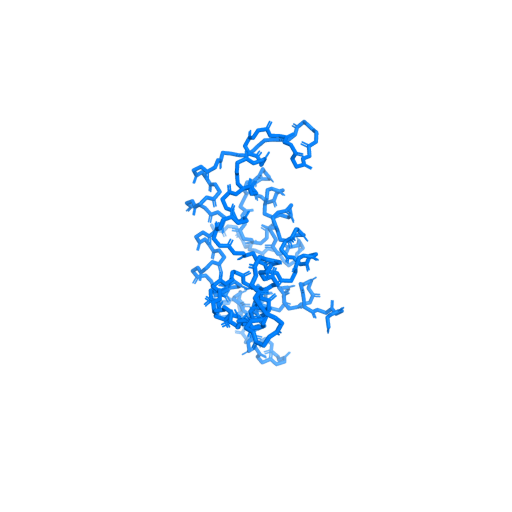1 127 ? -10.285 -0.370 12.595 1.00 89.50 127 LEU A O 1
ATOM 1055 N N . MET A 1 128 ? -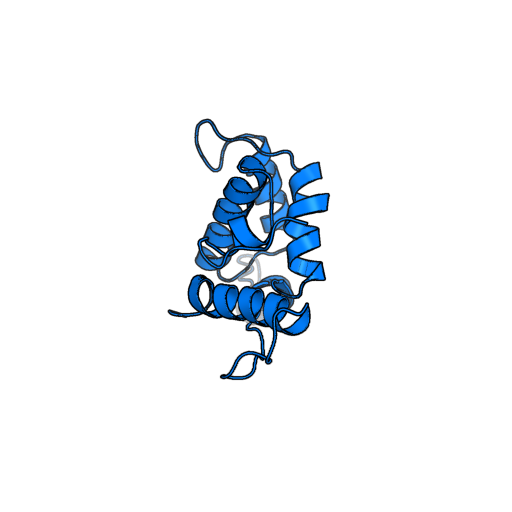9.366 -1.735 14.127 1.00 91.44 128 MET A N 1
ATOM 1056 C CA . MET A 1 128 ? -8.851 -2.706 13.159 1.00 91.44 128 MET A CA 1
ATOM 1057 C C . MET A 1 128 ? -9.981 -3.347 12.357 1.00 91.44 128 MET A C 1
ATOM 1059 O O . MET A 1 128 ? -9.869 -3.485 11.142 1.00 91.44 128 MET A O 1
ATOM 1063 N N . TRP A 1 129 ? -11.098 -3.676 13.012 1.00 93.94 129 TRP A N 1
ATOM 1064 C CA . TRP A 1 129 ? -12.292 -4.161 12.327 1.00 93.94 129 TRP A CA 1
ATOM 1065 C C . TRP A 1 129 ? -12.793 -3.155 11.284 1.00 93.94 129 TRP A C 1
ATOM 1067 O O . TRP A 1 129 ? -13.078 -3.553 10.159 1.00 93.94 129 TRP A O 1
ATOM 1077 N N . THR A 1 130 ? -12.843 -1.860 11.615 1.00 92.50 130 THR A N 1
ATOM 1078 C CA . THR A 1 130 ? -13.272 -0.806 10.681 1.00 92.50 130 THR A CA 1
ATOM 1079 C C . THR A 1 130 ? -12.330 -0.699 9.483 1.00 92.50 130 THR A C 1
ATOM 1081 O O . THR A 1 130 ? -12.807 -0.653 8.353 1.00 92.50 130 THR A O 1
ATOM 1084 N N . ILE A 1 131 ? -11.010 -0.722 9.705 1.00 93.06 131 ILE A N 1
ATOM 1085 C CA . ILE A 1 131 ? -9.994 -0.713 8.634 1.00 93.06 131 ILE A CA 1
ATOM 1086 C C . ILE A 1 131 ? -10.194 -1.917 7.707 1.00 93.06 131 ILE A C 1
ATOM 1088 O O . ILE A 1 131 ? -10.312 -1.763 6.494 1.00 93.06 131 ILE A O 1
ATOM 1092 N N . CYS A 1 132 ? -10.279 -3.119 8.276 1.00 94.62 132 CYS A N 1
ATOM 1093 C CA . CYS A 1 132 ? -10.442 -4.351 7.514 1.00 94.62 132 CYS A CA 1
ATOM 1094 C C . CYS A 1 132 ? -11.777 -4.410 6.763 1.00 94.62 132 CYS A C 1
ATOM 1096 O O . CYS A 1 132 ? -11.828 -4.916 5.642 1.00 94.62 132 CYS A O 1
ATOM 1098 N N . LYS A 1 133 ? -12.856 -3.889 7.359 1.00 94.12 133 LYS A N 1
ATOM 1099 C CA . LYS A 1 133 ? -14.157 -3.796 6.698 1.00 94.12 133 LYS A CA 1
ATOM 1100 C C . LYS A 1 133 ? -14.077 -2.860 5.505 1.00 94.12 133 LYS A C 1
ATOM 1102 O O . LYS A 1 133 ? -14.406 -3.270 4.402 1.00 94.12 133 LYS A O 1
ATOM 1107 N N . ARG A 1 134 ? -13.559 -1.649 5.713 1.00 93.06 134 ARG A N 1
ATOM 1108 C CA . ARG A 1 134 ? -13.406 -0.653 4.652 1.00 93.06 134 ARG A CA 1
ATOM 1109 C C . ARG A 1 134 ? -12.548 -1.171 3.503 1.00 93.06 134 ARG A C 1
ATOM 1111 O O . ARG A 1 134 ? -12.908 -0.995 2.347 1.00 93.06 134 ARG A O 1
ATOM 1118 N N . TRP A 1 135 ? -11.457 -1.866 3.822 1.00 94.38 135 TRP A N 1
ATOM 1119 C CA . TRP A 1 135 ? -10.629 -2.551 2.835 1.00 94.38 135 TRP A CA 1
ATOM 1120 C C . TRP A 1 135 ? -11.419 -3.583 2.022 1.00 94.38 135 TRP A C 1
ATOM 1122 O O . TRP A 1 135 ? -11.354 -3.572 0.796 1.00 94.38 135 TRP A O 1
ATOM 1132 N N . ASN A 1 136 ? -12.175 -4.465 2.683 1.00 94.00 136 ASN A N 1
ATOM 1133 C CA . ASN A 1 136 ? -12.985 -5.462 1.985 1.00 94.00 136 ASN A CA 1
ATOM 1134 C C . ASN A 1 136 ? -14.034 -4.800 1.072 1.00 94.00 136 ASN A C 1
ATOM 1136 O O . ASN A 1 136 ? -14.161 -5.208 -0.081 1.00 94.00 136 ASN A O 1
ATOM 1140 N N . ASP A 1 137 ? -14.723 -3.772 1.568 1.00 91.56 137 ASP A N 1
ATOM 1141 C CA . ASP A 1 137 ? -15.784 -3.068 0.844 1.00 91.56 137 ASP A CA 1
ATOM 1142 C C . ASP A 1 137 ? -15.218 -2.318 -0.389 1.00 91.56 137 ASP A C 1
ATOM 1144 O O . ASP A 1 137 ? -15.745 -2.423 -1.489 1.00 91.56 137 ASP A O 1
ATOM 1148 N N . GLU A 1 138 ? -14.094 -1.604 -0.263 1.00 87.81 138 GLU A N 1
ATOM 1149 C CA . GLU A 1 138 ? -13.531 -0.807 -1.373 1.00 87.81 138 GLU A CA 1
ATOM 1150 C C . GLU A 1 138 ? -12.745 -1.642 -2.394 1.00 87.81 138 GLU A C 1
ATOM 1152 O O . GLU A 1 138 ? -12.769 -1.393 -3.610 1.00 87.81 138 GLU A O 1
ATOM 1157 N N . PHE A 1 139 ? -11.984 -2.621 -1.906 1.00 81.69 139 PHE A N 1
ATOM 1158 C CA . PHE A 1 139 ? -10.988 -3.307 -2.721 1.00 81.69 139 PHE A CA 1
ATOM 1159 C C . PHE A 1 139 ? -11.431 -4.663 -3.244 1.00 81.69 139 PHE A C 1
ATOM 1161 O O . PHE A 1 139 ? -10.899 -5.089 -4.272 1.00 81.69 139 PHE A O 1
ATOM 1168 N N . LEU A 1 140 ? -12.404 -5.306 -2.596 1.00 79.94 140 LEU A N 1
ATOM 1169 C CA . LEU A 1 140 ? -12.773 -6.691 -2.885 1.00 79.94 140 LEU A CA 1
ATOM 1170 C C . LEU A 1 140 ? -14.245 -6.883 -3.263 1.00 79.94 140 LEU A C 1
ATOM 1172 O O . LEU A 1 140 ? -14.564 -7.925 -3.831 1.00 79.94 140 LEU A O 1
ATOM 1176 N N . GLU A 1 141 ? -15.139 -5.917 -3.025 1.00 68.50 141 GLU A N 1
ATOM 1177 C CA . GLU A 1 141 ? -16.461 -5.947 -3.662 1.00 68.50 141 GLU A CA 1
ATOM 1178 C C . GLU A 1 141 ? -16.320 -5.658 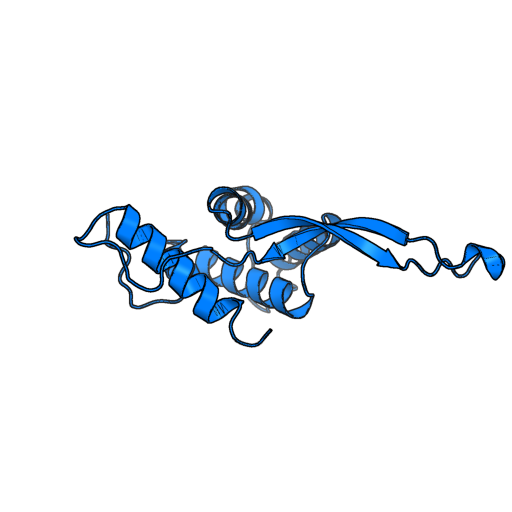-5.171 1.00 68.50 141 GLU A C 1
ATOM 1180 O O . GLU A 1 141 ? -15.745 -4.647 -5.590 1.00 68.50 141 GLU A O 1
ATOM 1185 N N . GLY A 1 142 ? -16.801 -6.593 -6.000 1.00 55.59 142 GLY A N 1
ATOM 1186 C CA . GLY A 1 142 ? -16.762 -6.519 -7.467 1.00 55.59 142 GLY A CA 1
ATOM 1187 C C . GLY A 1 142 ? -15.680 -7.357 -8.166 1.00 55.59 142 GLY A C 1
ATOM 1188 O O . GLY A 1 142 ? -15.514 -7.200 -9.375 1.00 55.59 142 GLY A O 1
ATOM 1189 N N . GLN A 1 143 ? -14.949 -8.215 -7.441 1.00 46.75 143 GLN A N 1
ATOM 1190 C CA . GLN A 1 143 ? -14.140 -9.306 -8.015 1.00 46.75 143 GLN A CA 1
ATOM 1191 C C . GLN A 1 143 ? -14.873 -10.645 -7.952 1.00 46.75 143 GLN A C 1
ATOM 1193 O O . GLN A 1 143 ? -15.611 -10.865 -6.964 1.00 46.75 143 GLN A O 1
#

Secondary structure (DSSP, 8-state):
-----SSS-HHHHH-SSHHHHHHHHHHHHHHHHHTSEEHHHHHHHHHHHHHT-SSTT----HHHIIIIIIHHHHHTTSEEEEEEEEEE--TTS-GGG--EEEEEEEEEE------SSPPSSSSHHHHHHHHHHHHHHHHTTT-

Radius of gyration: 18.02 Å; chains: 1; bounding box: 33×47×52 Å

pLDDT: mean 85.63, std 16.28, range [36.12, 98.31]

Sequence (143 aa):
MELVTAEGDICSMLFQQERAQHACRLFLEHLKRRGGFTRSELSLFAWDLQAGKIEKGFRYSRTRFYTNIRKTLLTLGLIAIEQRFVDTLEQDLAPERRRHRDVVEKYVPVRQPIPKRPPDGLNLPRLMWTICKRWNDEFLEGQ